Protein AF-A0AAW5CC69-F1 (afdb_monomer_lite)

Secondary structure (DSSP, 8-state):
--------SSPPPPHHHHTTS-GGG-EEEEEEEEE-SS-EEEEEEEEEGGGTTT--S-EEEEEE-TT--EEEEEEESS-EEEEEEETTTTEEEEEETTS-EEEEE---

Organism: NCBI:txid28118

Sequence (108 aa):
MKTNFSLSYQPPIDIFETARLPESDFILYYSSLQVSSEYIYALYVNKKDNLFSHAEGETEIHVFNWEGAPIAKIRIPDNIIYFTVDEKHHYIYGLKGNEELYRYKFEI

Structure (mmCIF, N/CA/C/O backbone):
data_AF-A0AAW5CC69-F1
#
_entry.id   AF-A0AAW5CC69-F1
#
loop_
_atom_site.group_PDB
_atom_site.id
_atom_site.type_sy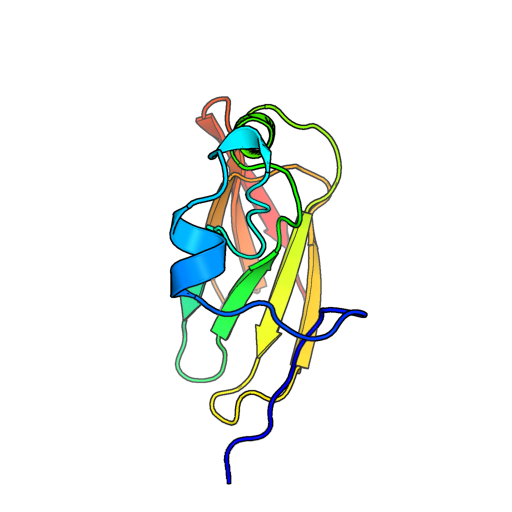mbol
_atom_site.label_atom_id
_atom_site.label_alt_id
_atom_site.label_comp_id
_atom_site.label_asym_id
_atom_site.label_entity_id
_atom_site.label_seq_id
_atom_site.pdbx_PDB_ins_code
_atom_site.Cartn_x
_atom_site.Cartn_y
_atom_site.Cartn_z
_atom_site.occupancy
_atom_site.B_iso_or_equiv
_atom_site.auth_seq_id
_atom_site.auth_comp_id
_atom_site.auth_asym_id
_atom_site.auth_atom_id
_atom_site.pdbx_PDB_model_num
ATOM 1 N N . MET A 1 1 ? -12.757 -21.388 -3.658 1.00 37.47 1 MET A N 1
ATOM 2 C CA . MET A 1 1 ? -13.009 -20.884 -5.027 1.00 37.47 1 MET A CA 1
ATOM 3 C C . MET A 1 1 ? -12.093 -19.678 -5.198 1.00 37.47 1 MET A C 1
ATOM 5 O O . MET A 1 1 ? -12.182 -18.791 -4.365 1.00 37.47 1 MET A O 1
ATOM 9 N N . LYS A 1 2 ? -11.122 -19.688 -6.124 1.00 31.53 2 LYS A N 1
ATOM 10 C CA . LYS A 1 2 ? -10.210 -18.544 -6.314 1.00 31.53 2 LYS A CA 1
ATOM 11 C C . LYS A 1 2 ? -10.931 -17.485 -7.143 1.00 31.53 2 LYS A C 1
ATOM 13 O O . LYS A 1 2 ? -11.150 -17.692 -8.332 1.00 31.53 2 LYS A O 1
ATOM 18 N N . THR A 1 3 ? -11.328 -16.389 -6.514 1.00 39.41 3 THR A N 1
ATOM 19 C CA . THR A 1 3 ? -11.861 -15.220 -7.214 1.00 39.41 3 THR A CA 1
ATOM 20 C C . THR A 1 3 ? -10.669 -14.462 -7.793 1.00 39.41 3 THR A C 1
ATOM 22 O O . THR A 1 3 ? -9.892 -13.865 -7.054 1.00 39.41 3 THR A O 1
ATOM 25 N N . ASN A 1 4 ? -10.461 -14.551 -9.107 1.00 41.91 4 ASN A N 1
ATOM 26 C CA . ASN A 1 4 ? -9.405 -13.801 -9.784 1.00 41.91 4 ASN A CA 1
ATOM 27 C C . ASN A 1 4 ? -9.822 -12.328 -9.866 1.00 41.91 4 ASN A C 1
ATOM 29 O O . ASN A 1 4 ? -10.545 -11.941 -10.781 1.00 41.91 4 ASN A O 1
ATOM 33 N N . PHE A 1 5 ? -9.369 -11.508 -8.922 1.00 46.75 5 PHE A N 1
ATOM 34 C CA . PHE A 1 5 ? -9.385 -10.058 -9.086 1.00 46.75 5 PHE A CA 1
ATOM 35 C C . PHE A 1 5 ? -8.113 -9.648 -9.827 1.00 46.75 5 PHE A C 1
ATOM 37 O O . PHE A 1 5 ? -7.038 -9.547 -9.245 1.00 46.75 5 PHE A O 1
ATOM 44 N N . SER A 1 6 ? -8.235 -9.457 -11.139 1.00 47.75 6 SER A N 1
ATOM 45 C CA . SER A 1 6 ? -7.216 -8.783 -11.940 1.00 47.75 6 SER A CA 1
ATOM 46 C C . SER A 1 6 ? -7.655 -7.338 -12.150 1.00 47.75 6 SER A C 1
ATOM 48 O O . SER A 1 6 ? -8.719 -7.090 -12.711 1.00 47.75 6 SER A O 1
ATOM 50 N N . LEU A 1 7 ? -6.830 -6.388 -11.707 1.00 54.81 7 LEU A N 1
ATOM 51 C CA . LEU A 1 7 ? -6.950 -4.963 -12.042 1.00 54.81 7 LEU A CA 1
ATOM 52 C C . LEU A 1 7 ? -6.450 -4.657 -13.472 1.00 54.81 7 LEU A C 1
ATOM 54 O O . LEU A 1 7 ? -6.461 -3.501 -13.889 1.00 54.81 7 LEU A O 1
ATOM 58 N N . SER A 1 8 ? -6.005 -5.670 -14.230 1.00 50.19 8 SER A N 1
ATOM 59 C CA . SER A 1 8 ? -5.552 -5.510 -15.615 1.00 50.19 8 SER A CA 1
ATOM 60 C C . SER A 1 8 ? -6.729 -5.544 -16.590 1.00 50.19 8 SER A C 1
ATOM 62 O O . SER A 1 8 ? -7.453 -6.535 -16.675 1.00 50.19 8 SER A O 1
ATOM 64 N N . TYR A 1 9 ? -6.863 -4.483 -17.389 1.00 54.81 9 TYR A N 1
ATOM 65 C CA . TYR A 1 9 ? -7.813 -4.385 -18.505 1.00 54.81 9 TYR A CA 1
ATOM 66 C C . TYR A 1 9 ? -7.421 -5.249 -19.726 1.00 54.81 9 TYR A C 1
ATOM 68 O O . TYR A 1 9 ? -8.156 -5.279 -20.711 1.00 54.81 9 TYR A O 1
ATOM 76 N N . GLN A 1 10 ? -6.280 -5.948 -19.682 1.00 61.91 10 GLN A N 1
ATOM 77 C CA . GLN A 1 10 ? -5.800 -6.851 -20.733 1.00 61.91 10 GLN A CA 1
ATOM 78 C C . GLN A 1 10 ? -5.573 -8.278 -20.204 1.00 61.91 10 GLN A C 1
ATOM 80 O O . GLN A 1 10 ? -5.316 -8.449 -19.004 1.00 61.91 10 GLN A O 1
ATOM 85 N N . PRO A 1 11 ? -5.653 -9.308 -21.076 1.00 70.38 11 PRO A N 1
ATOM 86 C CA . PRO A 1 11 ? -5.327 -10.680 -20.706 1.00 70.38 11 PRO A CA 1
ATOM 87 C C . PRO A 1 11 ? -3.920 -10.751 -20.099 1.00 70.38 11 PRO A C 1
ATOM 89 O O . PRO A 1 11 ? -3.008 -10.119 -20.635 1.00 70.38 11 PRO A O 1
ATOM 92 N N . PRO A 1 12 ? -3.722 -11.494 -18.998 1.00 71.31 12 PRO A N 1
ATOM 93 C CA . PRO A 1 12 ? -2.393 -11.664 -18.434 1.00 71.31 12 PRO A CA 1
ATOM 94 C C . PRO A 1 12 ? -1.491 -12.384 -19.444 1.00 71.31 12 PRO A C 1
ATOM 96 O O . PRO A 1 12 ? -1.880 -13.405 -20.012 1.00 71.31 12 PRO A O 1
ATOM 99 N N . ILE A 1 13 ? -0.295 -11.840 -19.656 1.00 78.31 13 ILE A N 1
ATOM 100 C CA . ILE A 1 13 ? 0.803 -12.516 -20.356 1.00 78.31 13 ILE A CA 1
ATOM 101 C C . ILE A 1 13 ? 1.400 -13.606 -19.462 1.00 78.31 13 ILE A C 1
ATOM 103 O O . ILE A 1 13 ? 1.332 -13.527 -18.232 1.00 78.31 13 ILE A O 1
ATOM 107 N N . ASP A 1 14 ? 1.965 -14.640 -20.082 1.00 85.12 14 ASP A N 1
ATOM 108 C CA . ASP A 1 14 ? 2.590 -15.744 -19.359 1.00 85.12 14 ASP A CA 1
ATOM 109 C C . ASP A 1 14 ? 3.790 -15.253 -18.526 1.00 85.12 14 ASP A C 1
ATOM 111 O O . ASP A 1 14 ? 4.516 -14.329 -18.909 1.00 85.12 14 ASP A O 1
ATOM 115 N N . ILE A 1 15 ? 4.011 -15.867 -17.361 1.00 82.75 15 ILE A N 1
ATOM 116 C CA . ILE A 1 15 ? 5.076 -15.447 -16.441 1.00 82.75 15 ILE A CA 1
ATOM 117 C C . ILE A 1 15 ? 6.478 -15.655 -17.035 1.00 82.75 15 ILE A C 1
ATOM 119 O O . ILE A 1 15 ? 7.373 -14.848 -16.788 1.00 82.75 15 ILE A O 1
ATOM 123 N N . PHE A 1 16 ? 6.680 -16.692 -17.854 1.00 89.00 16 PHE A N 1
ATOM 124 C CA . PHE A 1 16 ? 7.960 -16.958 -18.510 1.00 89.00 16 PHE A CA 1
ATOM 125 C C . PHE A 1 16 ? 8.194 -16.044 -19.711 1.00 89.00 16 PHE A C 1
ATOM 127 O O . PHE A 1 16 ? 9.345 -15.743 -20.026 1.00 89.00 16 PHE A O 1
ATOM 134 N N . GLU A 1 17 ? 7.130 -15.591 -20.373 1.00 87.56 17 GLU A N 1
ATOM 135 C CA . GLU A 1 17 ? 7.218 -14.527 -21.378 1.00 87.56 17 GLU A CA 1
ATOM 136 C C . GLU A 1 17 ? 7.567 -13.190 -20.721 1.00 87.56 17 GLU A C 1
ATOM 138 O O . GLU A 1 17 ? 8.500 -12.517 -21.156 1.00 87.56 17 GLU A O 1
ATOM 143 N N . THR A 1 18 ? 6.896 -12.858 -19.615 1.00 83.19 18 THR A N 1
ATOM 144 C CA . THR A 1 18 ? 7.157 -11.645 -18.826 1.00 83.19 18 THR A CA 1
ATOM 145 C C . THR A 1 18 ? 8.610 -11.590 -18.351 1.00 83.19 18 THR A C 1
ATOM 147 O O . THR A 1 18 ? 9.262 -10.560 -18.489 1.00 83.19 18 THR A O 1
ATOM 150 N N . ALA A 1 19 ? 9.164 -12.711 -17.877 1.00 84.44 19 ALA A N 1
ATOM 151 C CA . ALA A 1 19 ? 10.545 -12.792 -17.393 1.00 84.44 19 ALA A CA 1
ATOM 152 C C . ALA A 1 19 ? 11.623 -12.525 -18.466 1.00 84.44 19 ALA A C 1
ATOM 154 O O . ALA A 1 19 ? 12.797 -12.392 -18.126 1.00 84.44 19 ALA A O 1
ATOM 155 N N . ARG A 1 20 ? 11.257 -12.481 -19.756 1.00 88.44 20 ARG A N 1
ATOM 156 C CA . ARG A 1 20 ? 12.174 -12.174 -20.869 1.00 88.44 20 ARG A CA 1
ATOM 157 C C . ARG A 1 20 ? 12.116 -10.715 -21.316 1.00 88.44 20 ARG A C 1
ATOM 159 O O . ARG A 1 20 ? 12.928 -10.319 -22.151 1.00 88.44 20 ARG A O 1
ATOM 166 N N . LEU A 1 21 ? 11.151 -9.942 -20.822 1.00 86.19 21 LEU A N 1
ATOM 167 C CA . LEU A 1 21 ? 11.031 -8.524 -21.142 1.00 86.19 21 LEU A CA 1
ATOM 168 C C . LEU A 1 21 ? 12.129 -7.725 -20.419 1.00 86.19 21 LEU A C 1
ATOM 170 O O . LEU A 1 21 ? 12.598 -8.145 -19.358 1.00 86.19 21 LEU A O 1
ATOM 174 N N . PRO A 1 22 ? 12.562 -6.582 -20.974 1.00 87.44 22 PRO A N 1
ATOM 175 C CA . PRO A 1 22 ? 13.484 -5.706 -20.270 1.00 87.44 22 PRO A CA 1
ATOM 176 C C . PRO A 1 22 ? 12.808 -5.119 -19.025 1.00 87.44 22 PRO A C 1
ATOM 178 O O . PRO A 1 22 ? 11.630 -4.766 -19.054 1.00 87.44 22 PRO A O 1
ATOM 181 N N . GLU A 1 23 ? 13.573 -4.924 -17.950 1.00 80.25 23 GLU A N 1
ATOM 182 C CA . GLU A 1 23 ? 13.069 -4.336 -16.696 1.00 80.25 23 GLU A CA 1
ATOM 183 C C . GLU A 1 23 ? 12.396 -2.968 -16.901 1.00 80.25 23 GLU A C 1
ATOM 185 O O . GLU A 1 23 ? 11.479 -2.602 -16.171 1.00 80.25 23 GLU A O 1
ATOM 190 N N . SER A 1 24 ? 12.789 -2.225 -17.942 1.00 82.62 24 SER A N 1
ATOM 191 C CA . SER A 1 24 ? 12.172 -0.949 -18.326 1.00 82.62 24 SER A CA 1
ATOM 192 C C . SER A 1 24 ? 10.686 -1.045 -18.692 1.00 82.62 24 SER A C 1
ATOM 194 O O . SER A 1 24 ? 10.006 -0.012 -18.760 1.00 82.62 24 SER A O 1
ATOM 196 N N . ASP A 1 25 ? 10.201 -2.255 -18.969 1.00 82.69 25 ASP A N 1
ATOM 197 C CA . ASP A 1 25 ? 8.810 -2.544 -19.313 1.00 82.69 25 ASP A CA 1
ATOM 198 C C . ASP A 1 25 ? 8.009 -3.031 -18.100 1.00 82.69 25 ASP A C 1
ATOM 200 O O . ASP A 1 25 ? 6.781 -3.104 -18.167 1.00 82.69 25 ASP A O 1
ATOM 204 N N . PHE A 1 26 ? 8.668 -3.315 -16.972 1.00 83.75 26 PHE A N 1
ATOM 205 C CA . PHE A 1 26 ? 7.989 -3.750 -15.761 1.00 83.75 26 PHE A CA 1
ATOM 206 C C . PHE A 1 26 ? 7.243 -2.598 -15.093 1.00 83.75 26 PHE A C 1
ATOM 208 O O . PHE A 1 26 ? 7.769 -1.505 -14.865 1.00 83.75 26 PHE A O 1
ATOM 215 N N . ILE A 1 27 ? 5.986 -2.879 -14.753 1.00 83.50 27 ILE A N 1
ATOM 216 C CA . ILE A 1 27 ? 5.128 -2.007 -13.959 1.00 83.50 27 ILE A CA 1
ATOM 217 C C . ILE A 1 27 ? 5.035 -2.610 -12.562 1.00 83.50 27 ILE A C 1
ATOM 219 O O . ILE A 1 27 ? 4.558 -3.732 -12.383 1.00 83.50 27 ILE A O 1
ATOM 223 N N . LEU A 1 28 ? 5.471 -1.847 -11.566 1.00 84.94 28 LEU A N 1
ATOM 224 C CA . LEU A 1 28 ? 5.290 -2.178 -10.165 1.00 84.94 28 LEU A CA 1
ATOM 225 C C . LEU A 1 28 ? 3.868 -1.789 -9.754 1.00 84.94 28 LEU A C 1
ATOM 227 O O . LEU A 1 28 ? 3.517 -0.608 -9.734 1.00 84.94 28 LEU A O 1
ATOM 231 N N . TYR A 1 29 ? 3.039 -2.781 -9.430 1.00 88.94 29 TYR A N 1
ATOM 232 C CA . TYR A 1 29 ? 1.666 -2.545 -8.973 1.00 88.94 29 TYR A CA 1
ATOM 233 C C . TYR A 1 29 ? 1.574 -2.365 -7.462 1.00 88.94 29 TYR A C 1
ATOM 235 O O . TYR A 1 29 ? 0.928 -1.424 -7.018 1.00 88.94 29 TYR A O 1
ATOM 243 N N . TYR A 1 30 ? 2.232 -3.223 -6.683 1.00 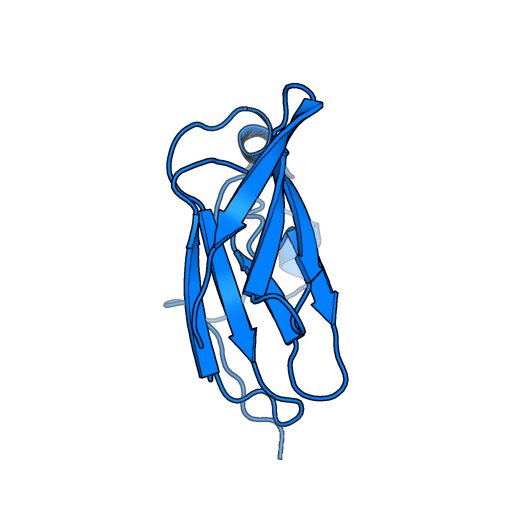92.38 30 TYR A N 1
ATOM 244 C CA . TYR A 1 30 ? 2.237 -3.152 -5.223 1.00 92.38 30 TYR A CA 1
ATOM 245 C C . TYR A 1 30 ? 3.664 -3.267 -4.699 1.00 92.38 30 TYR A C 1
ATOM 247 O O . TYR A 1 30 ? 4.400 -4.146 -5.143 1.00 92.38 30 TYR A O 1
ATOM 255 N N . SER A 1 31 ? 4.044 -2.397 -3.762 1.00 91.38 31 SER A N 1
ATOM 256 C CA . SER A 1 31 ? 5.425 -2.307 -3.257 1.00 91.38 31 SER A CA 1
ATOM 257 C C . SER A 1 31 ? 5.576 -2.622 -1.768 1.00 91.38 31 SER A C 1
ATOM 259 O O . SER A 1 31 ? 6.645 -3.045 -1.336 1.00 91.38 31 SER A O 1
ATOM 261 N N . SER A 1 32 ? 4.522 -2.442 -0.970 1.00 94.38 32 SER A N 1
ATOM 262 C CA . SER A 1 32 ? 4.561 -2.659 0.477 1.00 94.38 32 SER A CA 1
ATOM 263 C C . SER A 1 32 ? 3.222 -3.181 0.990 1.00 94.38 32 SER A C 1
ATOM 265 O O . SER A 1 32 ? 2.163 -2.785 0.497 1.00 94.38 32 SER A O 1
ATOM 267 N N . LEU A 1 33 ? 3.280 -4.071 1.981 1.00 96.44 33 LEU A N 1
ATOM 268 C CA . LEU A 1 33 ? 2.122 -4.663 2.642 1.00 96.44 33 LEU A CA 1
ATOM 269 C C . LEU A 1 33 ? 2.227 -4.444 4.148 1.00 96.44 33 LEU A C 1
ATOM 271 O O . LEU A 1 33 ? 3.289 -4.650 4.733 1.00 96.44 33 LEU A O 1
ATOM 275 N N . GLN A 1 34 ? 1.109 -4.085 4.767 1.00 97.56 34 GLN A N 1
ATOM 276 C CA . GLN A 1 34 ? 0.929 -4.062 6.215 1.00 97.56 34 GLN A CA 1
ATOM 277 C C . GLN A 1 34 ? -0.325 -4.860 6.537 1.00 97.56 34 GLN A C 1
ATOM 279 O O . GLN A 1 34 ? -1.310 -4.784 5.808 1.00 97.56 34 GLN A O 1
ATOM 284 N N . VAL A 1 35 ? -0.278 -5.678 7.580 1.00 96.44 35 VAL A N 1
ATOM 285 C CA . VAL A 1 35 ? -1.305 -6.696 7.819 1.00 96.44 35 VAL A CA 1
ATOM 286 C C . VAL A 1 35 ? -1.695 -6.695 9.286 1.00 96.44 35 VAL A C 1
ATOM 288 O O . VAL A 1 35 ? -0.832 -6.598 10.158 1.00 96.44 35 VAL A O 1
ATOM 291 N N . SER A 1 36 ? -2.989 -6.837 9.541 1.00 94.44 36 SER A N 1
ATOM 292 C CA . SER A 1 36 ? -3.571 -6.990 10.868 1.00 94.44 36 SER A CA 1
ATOM 293 C C . SER A 1 36 ? -4.440 -8.243 10.967 1.00 94.44 36 SER A C 1
ATOM 295 O O . SER A 1 36 ? -4.458 -9.081 10.061 1.00 94.44 36 SER A O 1
ATOM 297 N N . SER A 1 37 ? -5.153 -8.403 12.087 1.00 93.81 37 SER A N 1
ATOM 298 C CA . SER A 1 37 ? -6.131 -9.486 12.224 1.00 93.81 37 SER A CA 1
ATOM 299 C C . SER A 1 37 ? -7.320 -9.315 11.282 1.00 93.81 37 SER A C 1
ATOM 301 O O . SER A 1 37 ? -7.853 -10.317 10.821 1.00 93.81 37 SER A O 1
ATOM 303 N N . GLU A 1 38 ? -7.693 -8.076 10.955 1.00 93.12 38 GLU A N 1
ATOM 304 C CA . GLU A 1 38 ? -8.897 -7.780 10.174 1.00 93.12 38 GLU A CA 1
ATOM 305 C C . GLU A 1 38 ? -8.587 -7.500 8.701 1.00 93.12 38 GLU A C 1
ATOM 307 O O . GLU A 1 38 ? -9.362 -7.884 7.821 1.00 93.12 38 GLU A O 1
ATOM 312 N N . TYR A 1 39 ? -7.454 -6.847 8.420 1.00 97.19 39 TYR A N 1
ATOM 313 C CA . TYR A 1 39 ? -7.203 -6.253 7.113 1.00 97.19 39 TYR A CA 1
ATOM 314 C C . TYR A 1 39 ? -5.784 -6.474 6.579 1.00 97.19 39 TYR A C 1
ATOM 316 O O . TYR A 1 39 ? -4.797 -6.574 7.307 1.00 97.19 39 TYR A O 1
ATOM 324 N N . ILE A 1 40 ? -5.692 -6.476 5.251 1.00 98.12 40 ILE A N 1
ATOM 325 C CA . ILE A 1 40 ? -4.461 -6.390 4.470 1.00 98.12 40 ILE A CA 1
ATOM 326 C C . ILE A 1 40 ? -4.448 -5.014 3.809 1.00 98.12 40 ILE A C 1
ATOM 328 O O . ILE A 1 40 ? -5.291 -4.713 2.965 1.00 98.12 40 ILE A O 1
ATOM 332 N N . TYR A 1 41 ? -3.470 -4.192 4.166 1.00 98.19 41 TYR A N 1
ATOM 333 C CA . TYR A 1 41 ? -3.207 -2.890 3.569 1.00 98.19 41 TYR A CA 1
ATOM 334 C C . TYR A 1 41 ? -2.095 -3.040 2.533 1.00 98.19 41 TYR A C 1
ATOM 336 O O . TYR A 1 41 ? -1.002 -3.506 2.856 1.00 98.19 41 TYR A O 1
ATOM 344 N N . ALA A 1 42 ? -2.349 -2.625 1.297 1.00 97.88 42 ALA A N 1
ATOM 345 C CA . ALA A 1 42 ? -1.415 -2.760 0.188 1.00 97.88 42 ALA A CA 1
ATOM 346 C C . ALA A 1 42 ? -1.153 -1.414 -0.487 1.00 97.88 42 ALA A C 1
ATOM 348 O O . ALA A 1 42 ? -2.068 -0.810 -1.044 1.00 97.88 42 ALA A O 1
ATOM 349 N N . LEU A 1 43 ? 0.104 -0.962 -0.460 1.00 96.94 43 LEU A N 1
ATOM 350 C CA . LEU A 1 43 ? 0.536 0.256 -1.144 1.00 96.94 43 LEU A CA 1
ATOM 351 C C . LEU A 1 43 ? 0.518 0.025 -2.654 1.00 96.94 43 LEU A C 1
ATOM 353 O O . LEU A 1 43 ? 1.320 -0.754 -3.174 1.00 96.94 43 LEU A O 1
ATOM 357 N N . TYR A 1 44 ? -0.408 0.691 -3.332 1.00 94.69 44 TYR A N 1
AT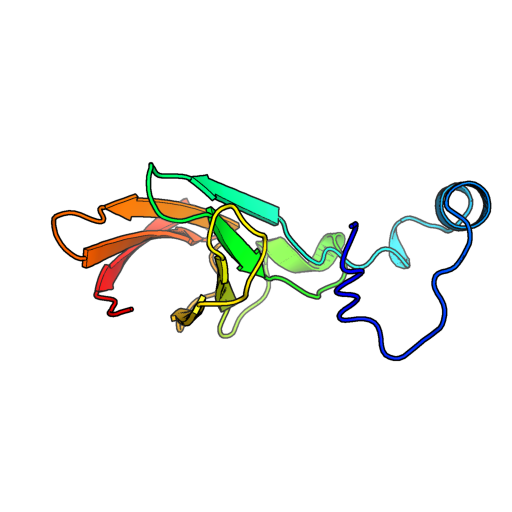OM 358 C CA . TYR A 1 44 ? -0.606 0.635 -4.769 1.00 94.69 44 TYR A CA 1
ATOM 359 C C . TYR A 1 44 ? 0.206 1.733 -5.462 1.00 94.69 44 TYR A C 1
ATOM 361 O O . TYR A 1 44 ? 0.084 2.920 -5.155 1.00 94.69 44 TYR A O 1
ATOM 369 N N . VAL A 1 45 ? 1.045 1.312 -6.404 1.00 88.06 45 VAL A N 1
ATOM 370 C CA . VAL A 1 45 ? 2.024 2.150 -7.099 1.00 88.06 45 VAL A CA 1
ATOM 371 C C . VAL A 1 45 ? 1.593 2.400 -8.539 1.00 88.06 45 VAL A C 1
ATOM 373 O O . VAL A 1 45 ? 1.376 3.545 -8.925 1.00 88.06 45 VAL A O 1
ATOM 376 N N . ASN A 1 46 ? 1.450 1.329 -9.326 1.00 87.25 46 ASN A N 1
ATOM 377 C CA . ASN A 1 46 ? 1.110 1.361 -10.752 1.00 87.25 46 ASN A CA 1
ATOM 378 C C . ASN A 1 46 ? 2.007 2.300 -11.580 1.00 87.25 46 ASN A C 1
ATOM 380 O O . ASN A 1 46 ? 1.536 3.135 -12.355 1.00 87.25 46 ASN A O 1
ATOM 384 N N . LYS A 1 47 ? 3.321 2.175 -11.392 1.00 84.00 47 LYS A N 1
ATOM 385 C CA . LYS A 1 47 ? 4.347 2.955 -12.102 1.00 84.00 47 LYS A CA 1
ATOM 386 C C . LYS A 1 47 ? 5.453 2.025 -12.583 1.00 84.00 47 LYS A C 1
ATOM 388 O O . LYS A 1 47 ? 5.599 0.915 -12.077 1.00 84.00 47 LYS A O 1
ATOM 393 N N . LYS A 1 48 ? 6.246 2.483 -13.554 1.00 83.44 48 LYS A N 1
ATOM 394 C CA . LYS A 1 48 ? 7.491 1.794 -13.911 1.00 83.44 48 LYS A CA 1
ATOM 395 C C . LYS A 1 48 ? 8.419 1.758 -12.701 1.00 83.44 48 LYS A C 1
ATOM 397 O O . LYS A 1 48 ? 8.531 2.764 -11.998 1.00 83.44 48 LYS A O 1
ATOM 402 N N . ASP A 1 49 ? 9.063 0.617 -12.485 1.00 74.56 49 ASP A N 1
ATOM 403 C CA . ASP A 1 49 ? 9.837 0.347 -11.267 1.00 74.56 49 ASP A CA 1
ATOM 404 C C . ASP A 1 49 ? 10.914 1.417 -11.008 1.00 74.56 49 ASP A C 1
ATOM 406 O O . ASP A 1 49 ? 10.976 2.032 -9.944 1.00 74.56 49 ASP A O 1
ATOM 410 N N . ASN A 1 50 ? 11.659 1.785 -12.052 1.00 75.88 50 ASN A N 1
ATOM 411 C CA . ASN A 1 50 ? 12.720 2.793 -11.995 1.00 75.88 50 ASN A CA 1
ATOM 412 C C . ASN A 1 50 ? 12.260 4.241 -11.721 1.00 75.88 50 ASN A C 1
ATOM 414 O O . ASN A 1 50 ? 13.105 5.121 -11.558 1.00 75.88 50 ASN A O 1
ATOM 418 N N . LEU A 1 51 ? 10.954 4.518 -11.703 1.00 74.69 51 LEU A N 1
ATOM 419 C CA . LEU A 1 51 ? 10.403 5.859 -11.476 1.00 74.69 51 LEU A CA 1
ATOM 420 C C . LEU A 1 51 ? 9.710 6.001 -10.120 1.00 74.69 51 LEU A C 1
ATOM 422 O O . LEU A 1 51 ? 9.391 7.119 -9.720 1.00 74.69 51 LEU A O 1
ATOM 426 N N . PHE A 1 52 ? 9.454 4.900 -9.413 1.00 77.50 52 PHE A N 1
ATOM 427 C CA . PHE A 1 52 ? 8.594 4.910 -8.234 1.00 77.50 52 PHE A CA 1
ATOM 428 C C . PHE A 1 52 ? 9.142 5.770 -7.088 1.00 77.50 52 PHE A C 1
ATOM 430 O O . PHE A 1 52 ? 8.416 6.616 -6.566 1.00 77.50 52 PHE A O 1
ATOM 437 N N . SER A 1 53 ? 10.413 5.602 -6.715 1.00 76.88 53 SER A N 1
ATOM 438 C CA . SER A 1 53 ? 10.993 6.229 -5.516 1.00 76.88 53 SER A CA 1
ATOM 439 C C . SER A 1 53 ? 11.139 7.750 -5.598 1.00 76.88 53 SER A C 1
ATOM 441 O O . SER A 1 53 ? 11.177 8.417 -4.566 1.00 76.88 53 SER A O 1
ATOM 443 N N . HIS A 1 54 ? 11.205 8.301 -6.811 1.00 78.19 54 HIS A N 1
ATOM 444 C CA . HIS A 1 54 ? 11.417 9.731 -7.063 1.00 78.19 54 HIS A CA 1
ATOM 445 C C . HIS A 1 54 ? 10.195 10.425 -7.666 1.00 78.19 54 HIS A C 1
ATOM 447 O O . HIS A 1 54 ? 10.268 11.601 -8.014 1.00 78.19 54 HIS A O 1
ATOM 453 N N . ALA A 1 55 ? 9.080 9.709 -7.820 1.00 79.25 55 ALA A N 1
ATOM 454 C CA . ALA A 1 55 ? 7.866 10.306 -8.341 1.00 79.25 55 ALA A CA 1
ATOM 455 C C . ALA A 1 55 ? 7.253 11.297 -7.341 1.00 79.25 55 ALA A C 1
ATOM 457 O O . ALA A 1 55 ? 7.366 11.152 -6.123 1.00 79.25 55 ALA A O 1
ATOM 458 N N . GLU A 1 56 ? 6.532 12.271 -7.883 1.00 81.94 56 GLU A N 1
ATOM 459 C CA . GLU A 1 56 ? 5.624 13.127 -7.127 1.00 81.94 56 GLU A CA 1
ATOM 460 C C . GLU A 1 56 ? 4.170 12.665 -7.320 1.00 81.94 56 GLU A C 1
ATOM 462 O O . GLU A 1 56 ? 3.867 11.804 -8.160 1.00 81.94 56 GLU A O 1
ATOM 467 N N . GLY A 1 57 ? 3.268 13.248 -6.531 1.00 86.38 57 GLY A N 1
ATOM 468 C CA . GLY A 1 57 ? 1.831 12.989 -6.584 1.00 86.38 57 GLY A CA 1
ATOM 469 C C . GLY A 1 57 ? 1.334 12.022 -5.514 1.00 86.38 57 GLY A C 1
ATOM 470 O O . GLY A 1 57 ? 2.096 11.553 -4.673 1.00 86.38 57 GLY A O 1
ATOM 471 N N . GLU A 1 58 ? 0.032 11.754 -5.556 1.00 90.25 58 GLU A N 1
ATOM 472 C CA . GLU A 1 58 ? -0.643 10.897 -4.585 1.00 90.25 58 GLU A CA 1
ATOM 473 C C . GLU A 1 58 ? -0.313 9.410 -4.776 1.00 90.25 58 GLU A C 1
ATOM 475 O O . GLU A 1 58 ? -0.000 8.947 -5.878 1.00 90.25 58 GLU A O 1
ATOM 480 N N . THR A 1 59 ? -0.419 8.659 -3.682 1.00 92.44 59 THR A N 1
ATOM 481 C CA . THR A 1 59 ? -0.416 7.193 -3.674 1.00 92.44 59 THR A CA 1
ATOM 482 C C . THR A 1 59 ? -1.710 6.669 -3.072 1.00 92.44 59 THR A C 1
ATOM 484 O O . THR A 1 59 ? -2.420 7.369 -2.345 1.00 92.44 59 THR A O 1
ATOM 487 N N . GLU A 1 60 ? -2.037 5.421 -3.386 1.00 95.69 60 GLU A N 1
ATOM 488 C CA . GLU A 1 60 ? -3.224 4.758 -2.859 1.00 95.69 60 GLU A CA 1
ATOM 489 C C . GLU A 1 60 ? -2.803 3.567 -1.994 1.00 95.69 60 GLU A C 1
ATOM 491 O O . GLU A 1 60 ? -1.887 2.825 -2.339 1.00 95.69 60 GLU A O 1
ATOM 496 N N . ILE A 1 61 ? -3.491 3.354 -0.876 1.00 97.69 61 ILE A N 1
ATOM 497 C CA . ILE A 1 61 ? -3.418 2.114 -0.104 1.00 97.69 61 ILE A CA 1
ATOM 498 C C . ILE A 1 61 ? -4.756 1.403 -0.277 1.00 97.69 61 ILE A C 1
ATOM 500 O O . ILE A 1 61 ? -5.809 1.919 0.105 1.00 97.69 61 ILE A O 1
ATOM 504 N N . HIS A 1 62 ? -4.720 0.222 -0.883 1.00 97.75 62 HIS A N 1
ATOM 505 C CA . HIS A 1 62 ? -5.879 -0.651 -1.014 1.00 97.75 62 HIS A CA 1
ATOM 506 C C . HIS A 1 62 ? -6.014 -1.512 0.238 1.00 97.75 62 HIS A C 1
ATOM 508 O O . HIS A 1 62 ? -5.032 -2.089 0.699 1.00 97.75 62 HIS A O 1
ATOM 514 N N . VAL A 1 63 ? -7.225 -1.597 0.781 1.00 97.75 63 VAL A N 1
ATOM 515 C CA . VAL A 1 63 ? -7.529 -2.381 1.979 1.00 97.75 63 VAL A CA 1
ATOM 516 C C . VAL A 1 63 ? -8.392 -3.565 1.582 1.00 97.75 63 VAL A C 1
ATOM 518 O O . VAL A 1 63 ? -9.421 -3.386 0.929 1.00 97.75 63 VAL A O 1
ATOM 521 N N . PHE A 1 64 ? -7.989 -4.762 1.990 1.00 97.38 64 PHE A N 1
ATOM 522 C CA . PHE A 1 64 ? -8.714 -6.006 1.756 1.00 97.38 64 PHE A CA 1
ATOM 523 C C . PHE A 1 64 ? -8.981 -6.718 3.077 1.00 97.38 64 PHE A C 1
ATOM 525 O O . PHE A 1 64 ? -8.199 -6.578 4.012 1.00 97.38 64 PHE A O 1
ATOM 532 N N . ASN A 1 65 ? -10.044 -7.514 3.148 1.00 96.38 65 ASN A N 1
ATOM 533 C CA . ASN A 1 65 ? -10.181 -8.513 4.207 1.00 96.38 65 ASN A CA 1
ATOM 534 C C . ASN A 1 65 ? -9.450 -9.816 3.829 1.00 96.38 65 ASN A C 1
ATOM 536 O O . ASN A 1 65 ? -8.912 -9.959 2.725 1.00 96.38 65 ASN A O 1
ATOM 540 N N . TRP A 1 66 ? -9.454 -10.791 4.736 1.00 95.94 66 TRP A N 1
ATOM 541 C CA . TRP A 1 66 ? -8.783 -12.079 4.537 1.00 95.94 66 TRP A CA 1
ATOM 542 C C . TRP A 1 66 ? -9.427 -12.978 3.474 1.00 95.94 66 TRP A C 1
ATOM 544 O O . TRP A 1 66 ? -8.760 -13.857 2.926 1.00 95.94 66 TRP A O 1
ATOM 554 N N . GLU A 1 67 ? -10.683 -12.728 3.102 1.00 96.25 67 GLU A N 1
ATOM 555 C CA . GLU A 1 67 ? -11.337 -13.363 1.954 1.00 96.25 67 GLU A CA 1
ATOM 556 C C . GLU A 1 67 ? -10.896 -12.759 0.606 1.00 96.25 67 GLU A C 1
ATOM 558 O O . GLU A 1 67 ? -11.304 -13.242 -0.454 1.00 96.25 67 GLU A O 1
ATOM 563 N N . GLY A 1 68 ? -10.058 -11.716 0.628 1.00 90.19 68 GLY A N 1
ATOM 564 C CA . GLY A 1 68 ? -9.589 -10.995 -0.554 1.00 90.19 68 GLY A CA 1
ATOM 565 C C . GLY A 1 68 ? -10.615 -10.013 -1.123 1.00 90.19 68 GLY A C 1
ATOM 566 O O . GLY A 1 68 ? -10.463 -9.560 -2.259 1.00 90.19 68 GLY A O 1
ATOM 567 N N . ALA A 1 69 ? -11.670 -9.686 -0.371 1.00 94.56 69 ALA A N 1
ATOM 568 C CA . ALA A 1 69 ? -12.648 -8.686 -0.773 1.00 94.56 69 ALA A CA 1
ATOM 569 C C . ALA A 1 69 ? -12.084 -7.270 -0.556 1.00 94.56 69 ALA A C 1
ATOM 571 O O . ALA A 1 69 ? -11.521 -7.001 0.509 1.00 94.56 69 ALA A O 1
ATOM 572 N N . PRO A 1 70 ? -12.231 -6.351 -1.529 1.00 95.44 70 PRO A N 1
ATOM 573 C CA . PRO A 1 70 ? -11.824 -4.961 -1.356 1.00 95.44 70 PRO A CA 1
ATOM 574 C C . PRO A 1 70 ? -12.759 -4.262 -0.362 1.00 95.44 70 PRO A C 1
ATOM 576 O O . PRO A 1 70 ? -13.972 -4.241 -0.557 1.00 95.44 70 PRO A O 1
ATOM 579 N N . ILE A 1 71 ? -12.181 -3.683 0.688 1.00 96.88 71 ILE A N 1
ATOM 580 C CA . ILE A 1 71 ? -12.893 -2.975 1.759 1.00 96.88 71 ILE A CA 1
ATOM 581 C C . ILE A 1 71 ? -12.859 -1.470 1.518 1.00 96.88 71 ILE A C 1
ATOM 583 O O . ILE A 1 71 ? -13.899 -0.818 1.531 1.00 96.88 71 ILE A O 1
ATOM 587 N N . ALA A 1 72 ? -11.675 -0.917 1.251 1.00 95.69 72 ALA A N 1
ATOM 588 C CA . ALA A 1 72 ? -11.506 0.520 1.085 1.00 95.69 72 ALA A CA 1
ATOM 589 C C . ALA A 1 72 ? -10.292 0.884 0.230 1.00 95.69 72 ALA A C 1
ATOM 591 O O . ALA A 1 72 ? -9.427 0.062 -0.084 1.00 95.69 72 ALA A O 1
ATOM 592 N N . LYS A 1 73 ? -10.234 2.170 -0.113 1.00 95.94 73 LYS A N 1
ATOM 593 C CA . LYS A 1 73 ? -9.106 2.818 -0.769 1.00 95.94 73 LYS A CA 1
ATOM 594 C C . LYS A 1 73 ? -8.765 4.091 -0.007 1.00 95.94 73 LYS A C 1
ATOM 596 O O . LYS A 1 73 ? -9.560 5.028 0.018 1.00 95.94 73 LYS A O 1
ATOM 601 N N . ILE A 1 74 ? -7.573 4.128 0.571 1.00 96.81 74 ILE A N 1
ATOM 602 C CA . ILE A 1 74 ? -7.056 5.284 1.299 1.00 96.81 74 ILE A CA 1
ATOM 603 C C . ILE A 1 74 ? -6.138 6.059 0.356 1.00 96.81 74 ILE A C 1
ATOM 605 O O . ILE A 1 74 ? -5.190 5.493 -0.183 1.00 96.81 74 ILE A O 1
ATOM 609 N N . ARG A 1 75 ? -6.414 7.348 0.144 1.00 94.94 75 ARG A N 1
ATOM 610 C CA . ARG A 1 75 ? -5.549 8.231 -0.650 1.00 94.94 75 ARG A CA 1
ATOM 611 C C . ARG A 1 75 ? -4.563 8.951 0.256 1.00 94.94 75 ARG A C 1
ATOM 613 O O . ARG A 1 75 ? -4.972 9.593 1.222 1.00 94.94 75 ARG A O 1
ATOM 620 N N . ILE A 1 76 ? -3.284 8.865 -0.081 1.00 95.25 76 ILE A N 1
ATOM 621 C CA . ILE A 1 76 ? -2.200 9.588 0.576 1.00 95.25 76 ILE A CA 1
ATOM 622 C C . ILE A 1 76 ? -1.734 10.683 -0.3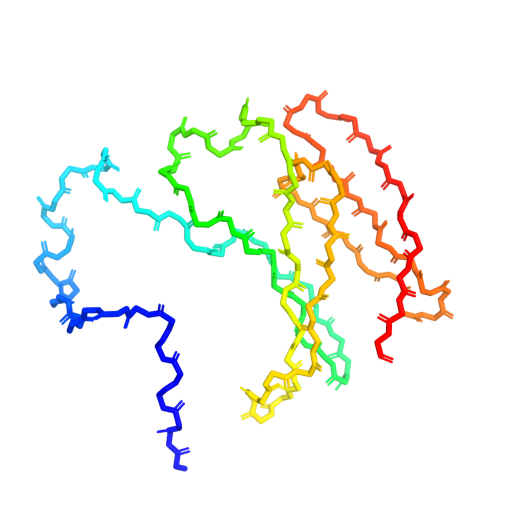88 1.00 95.25 76 ILE A C 1
ATOM 624 O O . ILE A 1 76 ? -1.376 10.363 -1.519 1.00 95.25 76 ILE A O 1
ATOM 628 N N . PRO A 1 77 ? -1.725 11.965 0.017 1.00 93.50 77 PRO A N 1
ATOM 629 C CA . PRO A 1 77 ? -1.391 13.077 -0.881 1.00 93.50 77 PRO A CA 1
ATOM 630 C C . PRO A 1 77 ? 0.085 13.100 -1.314 1.00 93.50 77 PRO A C 1
ATOM 632 O O . PRO A 1 77 ? 0.456 13.884 -2.183 1.00 93.50 77 PRO A O 1
ATOM 635 N N . ASP A 1 78 ? 0.916 12.243 -0.722 1.00 93.31 78 ASP A N 1
ATOM 636 C CA . ASP A 1 78 ? 2.338 12.106 -1.001 1.00 93.31 78 ASP A CA 1
ATOM 637 C C . ASP A 1 78 ? 2.673 10.762 -1.652 1.00 93.31 78 ASP A C 1
ATOM 639 O O . ASP A 1 78 ? 2.038 9.734 -1.395 1.00 93.31 78 ASP A O 1
ATOM 643 N N . ASN A 1 79 ? 3.761 10.758 -2.421 1.00 92.38 79 ASN A N 1
ATOM 644 C CA . ASN A 1 79 ? 4.369 9.546 -2.946 1.00 92.38 79 ASN A CA 1
ATOM 645 C C . ASN A 1 79 ? 5.238 8.895 -1.865 1.00 92.38 79 ASN A C 1
ATOM 647 O O . ASN A 1 79 ? 6.428 9.193 -1.736 1.00 92.38 79 ASN A O 1
ATOM 651 N N . ILE A 1 80 ? 4.616 8.044 -1.053 1.00 94.75 80 ILE A N 1
ATOM 652 C CA . ILE A 1 80 ? 5.312 7.242 -0.047 1.00 94.75 80 ILE A CA 1
ATOM 653 C C . ILE A 1 80 ? 5.816 5.941 -0.678 1.00 94.75 80 ILE A C 1
ATOM 655 O O . ILE A 1 80 ? 5.164 5.364 -1.546 1.00 94.75 80 ILE A O 1
ATOM 659 N N . ILE A 1 81 ? 6.982 5.480 -0.233 1.00 93.81 81 ILE A N 1
ATOM 660 C CA . ILE A 1 81 ? 7.626 4.247 -0.702 1.00 93.81 81 ILE A CA 1
ATOM 661 C C . ILE A 1 81 ? 7.455 3.075 0.267 1.00 93.81 81 ILE A C 1
ATOM 663 O O . ILE A 1 81 ? 7.479 1.919 -0.146 1.00 93.81 81 ILE A O 1
ATOM 667 N N . TYR A 1 82 ? 7.236 3.385 1.544 1.00 95.19 82 TYR A N 1
ATOM 668 C CA . TYR A 1 82 ? 6.948 2.436 2.614 1.00 95.19 82 TYR A CA 1
ATOM 669 C C . TYR A 1 82 ? 5.938 3.039 3.576 1.00 95.19 82 TYR A C 1
ATOM 671 O O . TYR A 1 82 ? 5.811 4.261 3.677 1.00 95.19 82 TYR A O 1
ATOM 679 N N . PHE A 1 83 ? 5.241 2.180 4.314 1.00 97.62 83 PHE A N 1
ATOM 680 C CA . PHE A 1 83 ? 4.324 2.627 5.348 1.00 97.62 83 PHE A CA 1
ATOM 681 C C . PHE A 1 83 ? 4.163 1.602 6.468 1.00 97.62 83 PHE A C 1
ATOM 683 O O . PHE A 1 83 ? 4.482 0.429 6.294 1.00 97.62 83 PHE A O 1
ATOM 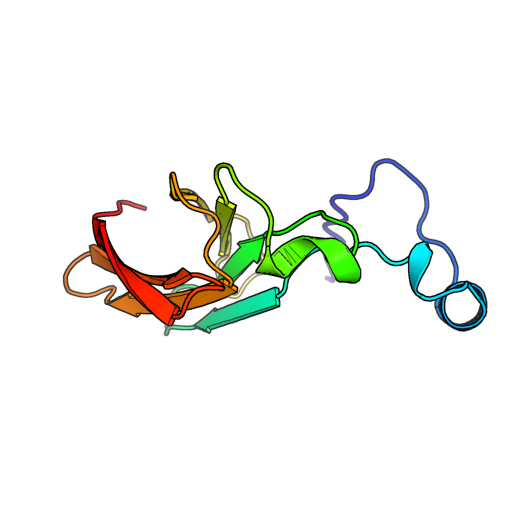690 N N . THR A 1 84 ? 3.632 2.049 7.602 1.00 97.62 84 THR A N 1
ATOM 691 C CA . THR A 1 84 ? 3.059 1.199 8.652 1.00 97.62 84 THR A CA 1
ATOM 692 C C . THR A 1 84 ? 1.706 1.759 9.096 1.00 97.62 84 THR A C 1
ATOM 694 O O . THR A 1 84 ? 1.412 2.936 8.856 1.00 97.62 84 THR A O 1
ATOM 697 N N . VAL A 1 85 ? 0.867 0.919 9.705 1.00 97.75 85 VAL A N 1
ATOM 698 C CA . VAL A 1 85 ? -0.510 1.252 10.090 1.00 97.75 85 VAL A CA 1
ATOM 699 C C . VAL A 1 85 ? -0.679 1.083 11.594 1.00 97.75 85 VAL A C 1
ATOM 701 O O . VAL A 1 85 ? -0.361 0.042 12.159 1.00 97.75 85 VAL A O 1
ATOM 704 N N . ASP A 1 86 ? -1.220 2.112 12.233 1.00 96.56 86 ASP A N 1
ATOM 705 C CA . ASP A 1 86 ? -1.734 2.076 13.595 1.00 96.56 86 ASP A CA 1
ATOM 706 C C . ASP A 1 86 ? -3.261 2.082 13.524 1.00 96.56 86 ASP A C 1
ATOM 708 O O . ASP A 1 86 ? -3.894 3.138 13.448 1.00 96.56 86 ASP A O 1
ATOM 712 N N . GLU A 1 87 ? -3.854 0.888 13.507 1.00 93.81 87 GLU A N 1
ATOM 713 C CA . GLU A 1 87 ? -5.309 0.718 13.421 1.00 93.81 87 GLU A CA 1
ATOM 714 C C . GLU A 1 87 ? -6.026 1.250 14.656 1.00 93.81 87 GLU A C 1
ATOM 716 O O . GLU A 1 87 ? -7.117 1.801 14.550 1.00 93.81 87 GLU A O 1
ATOM 721 N N . LYS A 1 88 ? -5.399 1.131 15.831 1.00 93.88 88 LYS A N 1
ATOM 722 C CA . LYS A 1 88 ? -6.000 1.547 17.099 1.00 93.88 88 LYS A CA 1
ATOM 723 C C . LYS A 1 88 ? -6.250 3.051 17.131 1.00 93.88 88 LYS A C 1
ATOM 725 O O . LYS A 1 88 ? -7.252 3.496 17.686 1.00 93.88 88 LYS A O 1
ATOM 730 N N . HIS A 1 89 ? -5.319 3.832 16.591 1.00 96.38 89 HIS A N 1
ATOM 731 C CA . HIS A 1 89 ? -5.408 5.292 16.593 1.00 96.38 89 HIS A CA 1
ATOM 732 C C . HIS A 1 89 ? -5.733 5.879 15.215 1.00 96.38 89 HIS A C 1
ATOM 734 O O . HIS A 1 89 ? -5.811 7.102 15.088 1.00 96.38 89 HIS A O 1
ATOM 740 N N . HIS A 1 90 ? -5.955 5.026 14.213 1.00 95.44 90 HIS A N 1
ATOM 741 C CA . HIS A 1 90 ? -6.286 5.395 12.841 1.00 95.44 90 HIS A CA 1
ATOM 742 C C . HIS A 1 90 ? -5.246 6.312 12.181 1.00 95.44 90 HIS A C 1
ATOM 744 O O . HIS A 1 90 ? -5.578 7.338 11.577 1.00 95.44 90 HIS A O 1
ATOM 750 N N . TYR A 1 91 ? -3.970 5.928 12.287 1.00 97.88 91 TYR A N 1
ATOM 751 C CA . TYR A 1 91 ? -2.868 6.612 11.611 1.00 97.88 91 TYR A CA 1
ATOM 752 C C . TYR A 1 91 ? -2.086 5.706 10.665 1.00 97.88 91 TYR A C 1
ATOM 754 O O . TYR A 1 91 ? -1.795 4.554 10.971 1.00 97.88 91 TYR A O 1
ATOM 762 N N . ILE A 1 92 ? -1.681 6.274 9.537 1.00 97.94 92 ILE A N 1
ATOM 763 C CA . ILE A 1 92 ? -0.667 5.722 8.645 1.00 97.94 92 ILE A CA 1
ATOM 764 C C . ILE A 1 92 ? 0.596 6.550 8.807 1.00 97.94 92 ILE A C 1
ATOM 766 O O . ILE A 1 92 ? 0.546 7.782 8.794 1.00 97.94 92 ILE A O 1
ATOM 770 N N . TYR A 1 93 ? 1.727 5.868 8.928 1.00 97.94 93 TYR A N 1
ATOM 771 C CA . TYR A 1 93 ? 3.043 6.487 8.912 1.00 97.94 93 TYR A CA 1
ATOM 772 C C . TYR A 1 93 ? 3.719 6.122 7.603 1.00 97.94 93 TYR A C 1
ATOM 774 O O . TYR A 1 93 ? 3.946 4.942 7.354 1.00 97.94 93 TYR A O 1
ATOM 782 N N . GLY A 1 94 ? 3.989 7.118 6.766 1.00 96.81 94 GLY A N 1
ATOM 783 C CA . GLY A 1 94 ? 4.536 6.936 5.427 1.00 96.81 94 GLY A CA 1
ATOM 784 C C . GLY A 1 94 ? 5.949 7.492 5.316 1.00 96.81 94 GLY A C 1
ATOM 785 O O . GLY A 1 94 ? 6.210 8.601 5.778 1.00 96.81 94 GLY A O 1
ATOM 786 N N . LEU A 1 95 ? 6.842 6.724 4.699 1.00 96.06 95 LEU A N 1
ATOM 787 C CA . LEU A 1 95 ? 8.213 7.121 4.387 1.00 96.06 95 LEU A CA 1
ATOM 788 C C . LEU A 1 95 ? 8.296 7.492 2.907 1.00 96.06 95 LEU A C 1
ATOM 790 O O . LEU A 1 95 ? 7.927 6.681 2.057 1.00 96.06 95 LEU A O 1
ATOM 794 N N . LYS A 1 96 ? 8.789 8.686 2.588 1.00 92.94 96 LYS A N 1
ATOM 795 C CA . LYS A 1 96 ? 9.053 9.116 1.207 1.00 92.94 96 LYS A CA 1
ATOM 796 C C . LYS A 1 96 ? 10.449 8.686 0.751 1.00 92.94 96 LYS A C 1
ATOM 798 O O . LYS A 1 96 ? 11.309 8.343 1.558 1.00 92.94 96 LYS A O 1
ATOM 803 N N . GLY A 1 97 ? 10.695 8.727 -0.560 1.00 89.00 97 GLY A N 1
ATOM 804 C CA . GLY A 1 97 ? 11.999 8.368 -1.140 1.00 89.00 97 GLY A CA 1
ATOM 805 C C . GLY A 1 97 ? 13.165 9.276 -0.729 1.00 89.00 97 GLY A C 1
ATOM 806 O O . GLY A 1 97 ? 14.316 8.902 -0.915 1.00 89.00 97 GLY A O 1
ATOM 807 N N . ASN A 1 98 ? 12.875 10.443 -0.151 1.00 90.5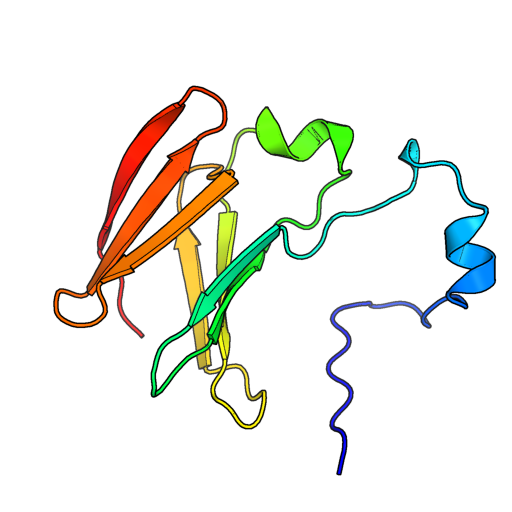6 98 ASN A N 1
ATOM 808 C CA . ASN A 1 98 ? 13.847 11.371 0.435 1.00 90.56 98 ASN A CA 1
ATOM 809 C C . ASN A 1 98 ? 14.034 11.176 1.954 1.00 90.56 98 ASN A C 1
ATOM 811 O O . ASN A 1 98 ? 14.550 12.072 2.614 1.00 90.56 98 ASN A O 1
ATOM 815 N N . GLU A 1 99 ? 13.589 10.042 2.501 1.00 90.56 99 GLU A N 1
ATOM 816 C CA . GLU A 1 99 ? 13.698 9.666 3.920 1.00 90.56 99 GLU A CA 1
ATOM 817 C C . GLU A 1 99 ? 12.834 10.488 4.894 1.00 90.56 99 GLU A C 1
ATOM 819 O O . GLU A 1 99 ? 12.899 10.289 6.108 1.00 90.56 99 GLU A O 1
ATOM 824 N N . GLU A 1 100 ? 11.963 11.368 4.395 1.00 94.75 100 GLU A N 1
ATOM 825 C CA . GLU A 1 100 ? 11.016 12.089 5.243 1.00 94.75 100 GLU A CA 1
ATOM 826 C C . GLU A 1 100 ? 9.860 11.184 5.694 1.00 94.75 100 GLU A C 1
ATOM 828 O O . GLU A 1 100 ? 9.273 10.435 4.903 1.00 94.75 100 GLU A O 1
ATOM 833 N N . LEU A 1 101 ? 9.513 11.286 6.981 1.00 96.25 101 LEU A N 1
ATOM 834 C CA . LEU A 1 101 ? 8.427 10.541 7.611 1.00 96.25 101 LEU A CA 1
ATOM 835 C C . LEU A 1 101 ? 7.219 11.449 7.849 1.00 96.25 101 LEU A C 1
ATOM 837 O O . LEU A 1 101 ? 7.324 12.492 8.496 1.00 96.25 101 LEU A O 1
ATOM 841 N N . TYR A 1 102 ? 6.053 10.993 7.409 1.00 96.75 102 TYR A N 1
ATOM 842 C CA . TYR A 1 102 ? 4.787 11.698 7.568 1.00 96.75 102 TYR A CA 1
ATOM 843 C C . TYR A 1 102 ? 3.759 10.837 8.283 1.00 96.75 102 TYR A C 1
ATOM 845 O O . TYR A 1 102 ? 3.818 9.608 8.254 1.00 96.75 102 TYR A O 1
ATOM 853 N N . ARG A 1 103 ? 2.787 11.499 8.914 1.00 97.75 103 ARG A N 1
ATOM 854 C CA . ARG A 1 103 ? 1.660 10.855 9.588 1.00 97.75 103 ARG A CA 1
ATOM 855 C C . ARG A 1 103 ? 0.347 11.347 8.994 1.00 97.75 103 ARG A C 1
ATOM 857 O O . ARG A 1 103 ? 0.084 12.548 8.997 1.00 97.75 103 ARG A O 1
ATOM 864 N N . TYR A 1 104 ? -0.503 10.411 8.595 1.00 97.50 104 TYR A N 1
ATOM 865 C CA . TYR A 1 104 ? -1.805 10.663 7.985 1.00 97.50 104 TYR A CA 1
ATOM 866 C C . TYR A 1 104 ? -2.895 10.021 8.826 1.00 97.50 104 TYR A C 1
ATOM 868 O O . TYR A 1 104 ? -2.764 8.868 9.228 1.00 97.50 104 TYR A O 1
ATOM 876 N N . LYS A 1 105 ? -3.968 10.758 9.101 1.00 97.25 105 LYS A N 1
ATOM 877 C CA . LYS A 1 105 ? -5.167 10.178 9.708 1.00 97.25 105 LYS A CA 1
ATOM 878 C C . LYS A 1 105 ? -6.008 9.526 8.611 1.00 97.25 105 LYS A C 1
ATOM 880 O O . LYS A 1 105 ? -6.112 10.098 7.528 1.00 97.25 105 LYS A O 1
ATOM 885 N N . PHE A 1 106 ? -6.600 8.370 8.887 1.00 94.75 106 PHE A N 1
ATOM 886 C CA . PHE A 1 106 ? -7.452 7.663 7.929 1.00 94.75 106 PHE A CA 1
ATOM 887 C C . PHE A 1 106 ? -8.735 7.139 8.580 1.00 94.75 106 PHE A C 1
ATOM 889 O O . PHE A 1 106 ? -8.843 7.104 9.801 1.00 94.75 106 PHE A O 1
ATOM 896 N N . GLU A 1 107 ? -9.702 6.741 7.758 1.00 90.06 107 GLU A N 1
ATOM 897 C CA . GLU A 1 107 ? -10.952 6.089 8.162 1.00 90.06 107 GLU A CA 1
ATOM 898 C C . GLU A 1 107 ? -11.252 4.969 7.147 1.00 90.06 107 GLU A C 1
ATOM 900 O O . GLU A 1 107 ? -10.841 5.075 5.985 1.00 90.06 107 GLU A O 1
ATOM 905 N N . ILE A 1 108 ? -11.894 3.886 7.601 1.00 83.25 108 ILE A N 1
ATOM 906 C CA . ILE A 1 108 ? -12.225 2.678 6.820 1.00 83.25 108 ILE A CA 1
ATOM 907 C C . ILE A 1 108 ? -13.686 2.310 7.028 1.00 83.25 108 ILE A C 1
ATOM 909 O O . ILE A 1 108 ? -14.142 2.430 8.188 1.00 83.25 108 ILE A O 1
#

Radius of gyration: 15.18 Å; chains: 1; bounding box: 27×34×38 Å

Foldseek 3Di:
DDDDDDPDPDDDDDPVVVVPDPLQPDFDQWQEWEDDQFKIWTWGQRGRPVCLQPDFAKTWIWIAGPVRHTDDIDIDGGSFRYWYADPVQQWIWGAGSVRDIDIDHDDD

pLDDT: mean 86.77, std 14.73, range [31.53, 98.19]